Protein AF-A0A5J5EFW1-F1 (afdb_monomer_lite)

Secondary structure (DSSP, 8-state):
-PPP-SSHHHHHHHHHHHHHHHHHTT--HHHHHHHHHHHHHHHHHHHHHHHHHHHHHHHHHHHHHHHHHHHHT--SSSPPPHHHHHHHHHHHHHHHHHHHHHHHHHHHHHHHHHHHHHHHHHHHHHHHHHHHHHHHHHHHHHS-PPP-HHHHHHHHHHHHHHHHHHHHTTS----------

Radius of gyration: 45.4 Å; chains: 1; bounding box: 147×57×66 Å

Structure (mmCIF, N/CA/C/O backbone):
data_AF-A0A5J5EFW1-F1
#
_entry.id   AF-A0A5J5EFW1-F1
#
loop_
_atom_site.group_PDB
_atom_site.id
_atom_site.type_symbol
_atom_site.label_atom_id
_atom_site.label_alt_id
_atom_site.label_comp_id
_atom_site.label_asym_id
_atom_site.label_entity_id
_atom_site.label_seq_id
_atom_site.pdbx_PDB_ins_code
_atom_site.Cartn_x
_atom_site.Cartn_y
_atom_site.Cartn_z
_atom_site.occupancy
_atom_site.B_iso_or_equiv
_atom_site.auth_seq_id
_atom_site.auth_comp_id
_atom_site.auth_asym_id
_atom_site.auth_atom_id
_atom_site.pdbx_PDB_model_num
ATOM 1 N N . MET A 1 1 ? 4.022 19.649 17.913 1.00 36.00 1 MET A N 1
ATOM 2 C CA . MET A 1 1 ? 2.717 19.024 17.608 1.00 36.00 1 MET A CA 1
ATOM 3 C C . MET A 1 1 ? 2.804 17.564 18.018 1.00 36.00 1 MET A C 1
ATOM 5 O O . MET A 1 1 ? 3.735 16.917 17.554 1.00 36.00 1 MET A O 1
ATOM 9 N N . PRO A 1 2 ? 1.950 17.055 18.918 1.00 48.59 2 PRO A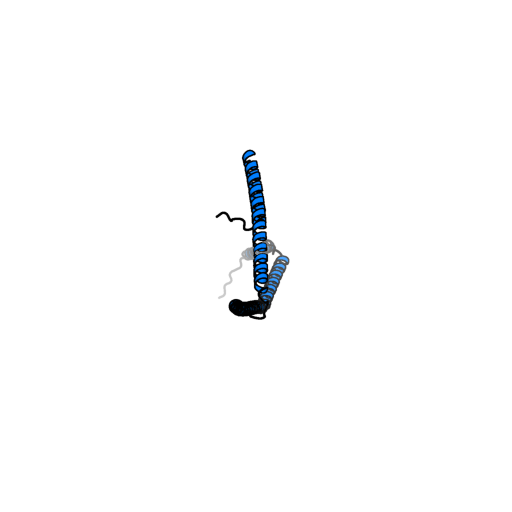 N 1
ATOM 10 C CA . PRO A 1 2 ? 1.952 15.633 19.247 1.00 48.59 2 PRO A CA 1
ATOM 11 C C . PRO A 1 2 ? 1.483 14.826 18.024 1.00 48.59 2 PRO A C 1
ATOM 13 O O . PRO A 1 2 ? 0.378 15.038 17.530 1.00 48.59 2 PRO A O 1
ATOM 16 N N . GLU A 1 3 ? 2.337 13.938 17.507 1.00 58.66 3 GLU A N 1
ATOM 17 C CA . GLU A 1 3 ? 1.982 13.020 16.419 1.00 58.66 3 GLU A CA 1
ATOM 18 C C . GLU A 1 3 ? 0.966 11.990 16.928 1.00 58.66 3 GLU A C 1
ATOM 20 O O . GLU A 1 3 ? 1.236 11.220 17.852 1.00 58.66 3 GLU A O 1
ATOM 25 N N . THR A 1 4 ? -0.223 11.960 16.328 1.00 62.94 4 THR A N 1
ATOM 26 C CA . THR A 1 4 ? -1.212 10.922 16.615 1.00 62.94 4 THR A CA 1
ATOM 27 C C . THR A 1 4 ? -0.730 9.585 16.037 1.00 62.94 4 THR A C 1
ATOM 29 O O . THR A 1 4 ? -0.325 9.513 14.873 1.00 62.94 4 THR A O 1
ATOM 32 N N . PRO A 1 5 ? -0.739 8.487 16.816 1.00 61.16 5 PRO A N 1
ATOM 33 C CA . PRO A 1 5 ? -0.216 7.217 16.337 1.00 61.16 5 PRO A CA 1
ATOM 34 C C . PRO A 1 5 ? -1.093 6.658 15.209 1.00 61.16 5 PRO A C 1
ATOM 36 O O . PRO A 1 5 ? -2.226 6.242 15.429 1.00 61.16 5 PRO A O 1
ATOM 39 N N . LEU A 1 6 ? -0.520 6.572 14.005 1.00 70.25 6 LEU A N 1
ATOM 40 C CA . LEU A 1 6 ? -1.194 6.109 12.782 1.00 70.25 6 LEU A CA 1
ATOM 41 C C . LEU A 1 6 ? -1.607 4.622 12.796 1.00 70.25 6 LEU A C 1
ATOM 43 O O . LEU A 1 6 ? -2.306 4.166 11.897 1.00 70.25 6 LEU A O 1
ATOM 47 N N . SER A 1 7 ? -1.162 3.830 13.780 1.00 78.94 7 SER A N 1
ATOM 48 C CA . SER A 1 7 ? -1.500 2.404 13.878 1.00 78.94 7 SER A CA 1
ATOM 49 C C . SER A 1 7 ? -1.649 1.929 15.324 1.00 78.94 7 SER A C 1
ATOM 51 O O . SER A 1 7 ? -0.972 2.427 16.226 1.00 78.94 7 SER A O 1
ATOM 53 N N . ILE A 1 8 ? -2.461 0.883 15.545 1.00 83.12 8 ILE A N 1
ATOM 54 C CA . ILE A 1 8 ? -2.638 0.236 16.864 1.00 83.12 8 ILE A CA 1
ATOM 55 C C . ILE A 1 8 ? -1.289 -0.204 17.452 1.00 83.12 8 ILE A C 1
ATOM 57 O O . ILE A 1 8 ? -1.082 -0.157 18.665 1.00 83.12 8 ILE A O 1
ATOM 61 N N . ARG A 1 9 ? -0.345 -0.627 16.602 1.00 84.69 9 ARG A N 1
ATOM 62 C CA . ARG A 1 9 ? 1.000 -1.027 17.029 1.00 84.69 9 ARG A CA 1
ATOM 63 C C . ARG A 1 9 ? 1.790 0.157 17.589 1.00 84.69 9 ARG A C 1
ATOM 65 O O . ARG A 1 9 ? 2.428 -0.001 18.629 1.00 84.69 9 ARG A O 1
ATOM 72 N N . ASN A 1 10 ? 1.712 1.318 16.939 1.00 85.56 10 ASN A N 1
ATOM 73 C CA . ASN A 1 10 ? 2.349 2.543 17.422 1.00 85.56 10 ASN A CA 1
ATOM 74 C C . ASN A 1 10 ? 1.679 3.033 18.706 1.00 85.56 10 ASN A C 1
ATOM 76 O O . ASN A 1 10 ? 2.381 3.357 19.656 1.00 85.56 10 ASN A O 1
ATOM 80 N N . LEU A 1 11 ? 0.348 2.963 18.790 1.00 83.88 11 LEU A N 1
ATOM 81 C CA . LEU A 1 11 ? -0.388 3.298 20.009 1.00 83.88 11 LEU A CA 1
ATOM 82 C C . LEU A 1 11 ? 0.075 2.437 21.199 1.00 83.88 11 LEU A C 1
ATOM 84 O O . LEU A 1 11 ? 0.424 2.969 22.247 1.00 83.88 11 LEU A O 1
ATOM 88 N N . LYS A 1 12 ? 0.188 1.111 21.026 1.00 86.44 12 LYS A N 1
ATOM 89 C CA . LYS A 1 12 ? 0.735 0.208 22.063 1.00 86.44 12 LYS A CA 1
ATOM 90 C C . LYS A 1 12 ? 2.166 0.559 22.477 1.00 86.44 12 LYS A C 1
ATOM 92 O O . LYS A 1 12 ? 2.571 0.239 23.591 1.00 86.44 12 LYS A O 1
ATOM 97 N N . ARG A 1 13 ? 2.973 1.100 21.565 1.00 87.12 13 ARG A N 1
ATOM 98 C CA . ARG A 1 13 ? 4.354 1.497 21.853 1.00 87.12 13 ARG A CA 1
ATOM 99 C C . ARG A 1 13 ? 4.382 2.788 22.667 1.00 87.12 13 ARG A C 1
ATOM 101 O O . ARG A 1 13 ? 4.898 2.754 23.775 1.00 87.12 13 ARG A O 1
ATOM 108 N N . VAL A 1 14 ? 3.744 3.845 22.168 1.00 85.88 14 VAL A N 1
ATOM 109 C CA . VAL A 1 14 ? 3.671 5.154 22.836 1.00 85.88 14 VAL A CA 1
ATOM 110 C C . VAL A 1 14 ? 3.086 5.016 24.238 1.00 85.88 14 VAL A C 1
ATOM 112 O O . VAL A 1 14 ? 3.625 5.548 25.198 1.00 85.88 14 VAL A O 1
ATOM 115 N N . CYS A 1 15 ? 2.026 4.225 24.403 1.00 83.88 15 CYS A N 1
ATOM 116 C CA . CYS A 1 15 ? 1.460 4.019 25.730 1.00 83.88 15 CYS A CA 1
ATOM 117 C C . CYS A 1 15 ? 2.402 3.282 26.692 1.00 83.88 15 CYS A C 1
ATOM 119 O O . CYS A 1 15 ? 2.361 3.552 27.887 1.00 83.88 15 CYS A O 1
ATOM 121 N N . ARG A 1 16 ? 3.245 2.361 26.203 1.00 87.12 16 ARG A N 1
ATOM 122 C CA . ARG A 1 16 ? 4.260 1.713 27.049 1.00 87.12 16 ARG A CA 1
ATOM 123 C C . ARG A 1 16 ? 5.336 2.700 27.479 1.00 87.12 16 ARG A C 1
ATOM 125 O O . ARG A 1 16 ? 5.723 2.663 28.637 1.00 87.12 16 ARG A O 1
ATOM 132 N N . GLU A 1 17 ? 5.765 3.574 26.576 1.00 88.81 17 GLU A N 1
ATOM 133 C CA . GLU A 1 17 ? 6.727 4.643 26.870 1.00 88.81 17 GLU A CA 1
ATOM 134 C C . GLU A 1 17 ? 6.162 5.579 27.955 1.00 88.81 17 GLU A C 1
ATOM 136 O O . GLU A 1 17 ? 6.764 5.699 29.014 1.00 88.81 17 GLU A O 1
ATOM 141 N N . ILE A 1 18 ? 4.923 6.066 27.801 1.00 86.44 18 ILE A N 1
ATOM 142 C CA . ILE A 1 18 ? 4.247 6.905 28.815 1.00 86.44 18 ILE A CA 1
ATOM 143 C C . ILE A 1 18 ? 4.145 6.203 30.179 1.00 86.44 18 ILE A C 1
ATOM 145 O O . ILE A 1 18 ? 4.274 6.837 31.224 1.00 86.44 18 ILE A O 1
ATOM 149 N N . MET A 1 19 ? 3.888 4.893 30.196 1.00 85.81 19 MET A N 1
ATOM 150 C CA . MET A 1 19 ? 3.819 4.131 31.444 1.00 85.81 19 MET A CA 1
ATOM 151 C C . MET A 1 19 ? 5.177 3.984 32.135 1.00 85.81 19 MET A C 1
ATOM 153 O O . MET A 1 19 ? 5.220 3.978 33.364 1.00 85.81 19 MET A O 1
ATOM 157 N N . LEU A 1 20 ? 6.256 3.843 31.363 1.00 87.50 20 LEU A N 1
ATOM 158 C CA . LEU A 1 20 ? 7.619 3.797 31.889 1.00 87.50 20 LEU A CA 1
ATOM 159 C C . LEU A 1 20 ? 8.031 5.168 32.430 1.00 87.50 20 LEU A C 1
ATOM 161 O O . LEU A 1 20 ? 8.536 5.244 33.547 1.00 87.50 20 LEU A O 1
ATOM 165 N N . ASP A 1 21 ? 7.718 6.240 31.704 1.00 87.19 21 ASP A N 1
ATOM 166 C CA . ASP A 1 21 ? 8.003 7.613 32.129 1.00 87.19 21 ASP A CA 1
ATOM 167 C C . ASP A 1 21 ? 7.244 7.966 33.417 1.00 87.19 21 ASP A C 1
ATOM 169 O O . ASP A 1 21 ? 7.819 8.501 34.362 1.00 87.19 21 ASP A O 1
ATOM 173 N N . ALA A 1 22 ? 5.962 7.594 33.510 1.00 83.44 22 ALA A N 1
ATOM 174 C CA . ALA A 1 22 ? 5.162 7.809 34.716 1.00 83.44 22 ALA A CA 1
ATOM 175 C C . ALA A 1 22 ? 5.697 7.038 35.937 1.00 83.44 22 ALA A C 1
ATOM 177 O O . ALA A 1 22 ? 5.548 7.510 37.067 1.00 83.44 22 ALA A O 1
ATOM 178 N N . ALA A 1 23 ? 6.303 5.865 35.723 1.00 82.56 23 ALA A N 1
ATOM 179 C CA . ALA A 1 23 ? 6.956 5.099 36.782 1.00 82.56 23 ALA A CA 1
ATOM 180 C C . ALA A 1 23 ? 8.300 5.720 37.197 1.00 82.56 23 ALA A C 1
ATOM 182 O O . ALA A 1 23 ? 8.620 5.715 38.378 1.00 82.56 23 ALA A O 1
ATOM 183 N N . ALA A 1 24 ? 9.056 6.290 36.253 1.00 85.75 24 ALA A N 1
ATOM 184 C CA . ALA A 1 24 ? 10.322 6.973 36.529 1.00 85.75 24 ALA A CA 1
ATOM 185 C C . ALA A 1 24 ? 10.144 8.314 37.269 1.00 85.75 24 ALA A C 1
ATOM 187 O O . ALA A 1 24 ? 11.047 8.753 37.973 1.00 85.75 24 ALA A O 1
ATOM 188 N N . LEU A 1 25 ? 8.983 8.958 37.118 1.00 87.12 25 LEU A N 1
ATOM 189 C CA . LEU A 1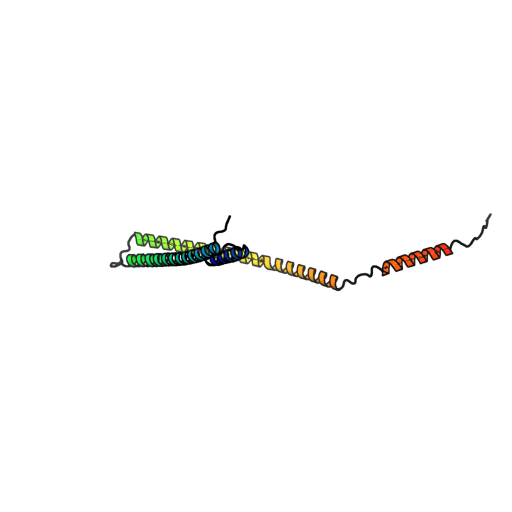 25 ? 8.630 10.238 37.748 1.00 87.12 25 LEU A CA 1
ATOM 190 C C . LEU A 1 25 ? 8.034 10.102 39.165 1.00 87.12 25 LEU A C 1
ATOM 192 O O . LEU A 1 25 ? 7.492 11.080 39.675 1.00 87.12 25 LEU A O 1
ATOM 196 N N . ASP A 1 26 ? 8.067 8.908 39.774 1.00 83.62 26 ASP A N 1
ATOM 197 C CA . ASP A 1 26 ? 7.485 8.622 41.101 1.00 83.62 26 ASP A CA 1
ATOM 198 C C . ASP A 1 26 ? 6.039 9.134 41.261 1.00 83.62 26 ASP A C 1
ATOM 200 O O . ASP A 1 26 ? 5.603 9.641 42.297 1.00 83.62 26 ASP A O 1
ATOM 204 N N . THR A 1 27 ? 5.250 9.012 40.188 1.00 84.62 27 THR A N 1
ATOM 205 C CA . THR A 1 27 ? 3.873 9.512 40.195 1.00 84.62 27 THR A CA 1
ATOM 206 C C . THR A 1 27 ? 3.006 8.772 41.223 1.00 84.62 27 THR A C 1
ATOM 208 O O . THR A 1 27 ? 3.168 7.559 41.400 1.00 84.62 27 THR A O 1
ATOM 211 N N . PRO A 1 28 ? 2.023 9.451 41.857 1.00 90.25 28 PRO A N 1
ATOM 212 C CA . PRO A 1 28 ? 1.169 8.839 42.868 1.00 90.25 28 PRO A CA 1
ATOM 213 C C . PRO A 1 28 ? 0.504 7.545 42.368 1.00 90.25 28 PRO A C 1
ATOM 215 O O . PRO A 1 28 ? -0.007 7.520 41.240 1.00 90.25 28 PRO A O 1
ATOM 218 N N . PRO A 1 29 ? 0.399 6.486 43.195 1.00 87.25 29 PRO A N 1
ATOM 219 C CA . PRO A 1 29 ? -0.195 5.210 42.781 1.00 87.25 29 PRO A CA 1
ATOM 220 C C . PRO A 1 29 ? -1.619 5.340 42.216 1.00 87.25 29 PRO A C 1
ATOM 222 O O . PRO A 1 29 ? -2.002 4.626 41.285 1.00 87.25 29 PRO A O 1
ATOM 225 N N . SER A 1 30 ? -2.397 6.296 42.730 1.00 89.81 30 SER A N 1
ATOM 226 C CA . SER A 1 30 ? -3.745 6.611 42.244 1.00 89.81 30 SER A CA 1
ATOM 227 C C . SER A 1 30 ? -3.743 7.141 40.805 1.00 89.81 30 SER A C 1
ATOM 229 O O . SER A 1 30 ? -4.618 6.783 40.011 1.00 89.81 30 SER A O 1
ATOM 231 N N . PHE A 1 31 ? -2.742 7.945 40.438 1.00 87.50 31 PHE A N 1
ATOM 232 C CA . PHE A 1 31 ? -2.555 8.444 39.079 1.00 87.50 31 PHE A CA 1
ATOM 233 C C . PHE A 1 31 ? -2.126 7.319 38.136 1.00 87.50 31 PHE A C 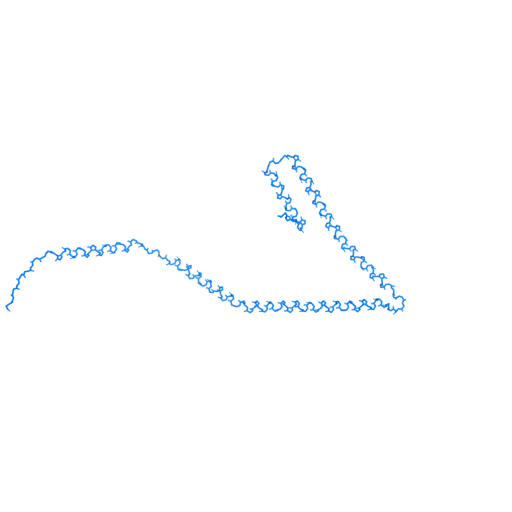1
ATOM 235 O O . PHE A 1 31 ? -2.732 7.144 37.078 1.00 87.50 31 PHE A O 1
ATOM 242 N N . GLN A 1 32 ? -1.173 6.482 38.553 1.00 86.44 32 GLN A N 1
ATOM 243 C CA . GLN A 1 32 ? -0.743 5.322 37.768 1.00 86.44 32 GLN A CA 1
ATOM 244 C C . GLN A 1 32 ? -1.894 4.347 37.492 1.00 86.44 32 GLN A C 1
ATOM 246 O O . GLN A 1 32 ? -1.992 3.788 36.397 1.00 86.44 32 GLN A O 1
ATOM 251 N N . HIS A 1 33 ? -2.781 4.139 38.468 1.00 88.12 33 HIS A N 1
ATOM 252 C CA . HIS A 1 33 ? -3.950 3.281 38.298 1.00 88.12 33 HIS A CA 1
ATOM 253 C C . HIS A 1 33 ? -4.932 3.850 37.265 1.00 88.12 33 HIS A C 1
ATOM 255 O O . HIS A 1 33 ? -5.349 3.135 36.351 1.00 88.12 33 HIS A O 1
ATOM 261 N N . LYS A 1 34 ? -5.242 5.151 37.350 1.00 89.94 34 LYS A N 1
ATOM 262 C CA . LYS A 1 34 ? -6.092 5.841 36.365 1.00 89.94 34 LYS A CA 1
ATOM 263 C C . LYS A 1 34 ? -5.473 5.813 34.967 1.00 89.94 34 LYS A C 1
ATOM 265 O O . LYS A 1 34 ? -6.172 5.523 33.999 1.00 89.94 34 LYS A O 1
ATOM 270 N N . LEU A 1 35 ? -4.162 6.025 34.864 1.00 88.69 35 LEU A N 1
ATOM 271 C CA . LEU A 1 35 ? -3.419 5.962 33.607 1.00 88.69 35 LEU A CA 1
ATOM 272 C C . LEU A 1 35 ? -3.458 4.551 32.994 1.00 88.69 35 LEU A C 1
ATOM 274 O O . LEU A 1 35 ? -3.742 4.398 31.806 1.00 88.69 35 LEU A O 1
ATOM 278 N N . LYS A 1 36 ? -3.267 3.505 33.810 1.00 87.25 36 LYS A N 1
ATOM 279 C CA . LYS A 1 36 ? -3.419 2.096 33.401 1.00 87.25 36 LYS A CA 1
ATOM 280 C C . LYS A 1 36 ? -4.826 1.793 32.888 1.00 87.25 36 LYS A C 1
ATOM 282 O O . LYS A 1 36 ? -4.968 1.141 31.852 1.00 87.25 36 LYS A O 1
ATOM 287 N N . ALA A 1 37 ? -5.853 2.244 33.605 1.00 89.12 37 ALA A N 1
ATOM 288 C CA . ALA A 1 37 ? -7.248 2.028 33.234 1.00 89.12 37 ALA A CA 1
ATOM 289 C C . ALA A 1 37 ? -7.598 2.746 31.920 1.00 89.12 37 ALA A C 1
ATOM 291 O O . ALA A 1 37 ? -8.108 2.111 30.995 1.00 89.12 37 ALA A O 1
ATOM 292 N N . GLY A 1 38 ? -7.235 4.028 31.797 1.00 87.25 38 GLY A N 1
ATOM 293 C CA . GLY A 1 38 ? -7.429 4.815 30.578 1.00 87.25 38 GLY A CA 1
ATOM 294 C C . GLY A 1 38 ? -6.696 4.220 29.375 1.00 87.25 38 GLY A C 1
ATOM 295 O O . GLY A 1 38 ? -7.278 4.090 28.299 1.00 87.25 38 GLY A O 1
ATOM 296 N N . HIS A 1 39 ? -5.456 3.758 29.565 1.00 85.25 39 HIS A N 1
ATOM 297 C CA . HIS A 1 39 ? -4.695 3.084 28.515 1.00 85.25 39 HIS A CA 1
ATOM 298 C C . HIS A 1 39 ? -5.382 1.800 28.030 1.00 85.25 39 HIS A C 1
ATOM 300 O O . HIS A 1 39 ? -5.566 1.616 26.823 1.00 85.25 39 HIS A O 1
ATOM 306 N N . LYS A 1 40 ? -5.777 0.915 28.955 1.00 87.94 40 LYS A N 1
ATOM 307 C CA . LYS A 1 40 ? -6.476 -0.330 28.605 1.00 87.94 40 LYS A CA 1
ATOM 308 C C . LYS A 1 40 ? -7.778 -0.037 27.861 1.00 87.94 40 LYS A C 1
ATOM 310 O O . LYS A 1 40 ? -8.009 -0.641 26.816 1.00 87.94 40 LYS A O 1
ATOM 315 N N . GLY A 1 41 ? -8.574 0.915 28.351 1.00 88.62 41 GLY A N 1
ATOM 316 C CA . GLY A 1 41 ? -9.816 1.345 27.705 1.00 88.62 41 GLY A CA 1
ATOM 317 C C . GLY A 1 41 ? -9.586 1.860 26.284 1.00 88.62 41 GLY A C 1
ATOM 318 O O . GLY A 1 41 ? -10.177 1.341 25.337 1.00 88.62 41 GLY A O 1
ATOM 319 N N . GLY A 1 42 ? -8.653 2.800 26.109 1.00 86.94 42 GLY A N 1
ATOM 320 C CA . GLY A 1 42 ? -8.338 3.364 24.794 1.00 86.94 42 GLY A CA 1
ATOM 321 C C . GLY A 1 42 ? -7.798 2.323 23.808 1.00 86.94 42 GLY A C 1
ATOM 322 O O . GLY A 1 42 ? -8.119 2.355 22.616 1.00 86.94 42 GLY A O 1
ATOM 323 N N . LEU A 1 43 ? -7.028 1.344 24.294 1.00 88.25 43 LEU A N 1
ATOM 324 C CA . LEU A 1 43 ? -6.512 0.264 23.459 1.00 88.25 43 LEU A CA 1
ATOM 325 C C . LEU A 1 43 ? -7.619 -0.699 23.009 1.00 88.25 43 LEU A C 1
ATOM 327 O O . LEU A 1 43 ? -7.625 -1.110 21.845 1.00 88.25 43 LEU A O 1
ATOM 331 N N . VAL A 1 44 ? -8.548 -1.046 23.903 1.00 89.88 44 VAL A N 1
ATOM 332 C CA . VAL A 1 44 ? -9.723 -1.870 23.577 1.00 89.88 44 VAL A CA 1
ATOM 333 C C . VAL A 1 44 ? -10.611 -1.148 22.568 1.00 89.88 44 VAL A C 1
ATOM 335 O O . VAL A 1 44 ? -10.971 -1.739 21.551 1.00 89.88 44 VAL A O 1
ATOM 338 N N . GLN A 1 45 ? -10.888 0.139 22.782 1.00 90.25 45 GLN A N 1
ATOM 339 C CA . GLN A 1 45 ? -11.700 0.944 21.869 1.00 90.25 45 GLN A CA 1
ATOM 340 C C . GLN A 1 45 ? -11.064 1.046 20.478 1.00 90.25 45 GLN A C 1
ATOM 342 O O . GLN A 1 45 ? -11.747 0.885 19.471 1.00 90.25 45 GLN A O 1
ATOM 347 N N . SER A 1 46 ? -9.743 1.228 20.409 1.00 87.69 46 SER A N 1
ATOM 348 C CA . SER A 1 46 ? -9.015 1.277 19.134 1.00 87.69 46 SER A CA 1
ATOM 349 C C . SER A 1 46 ? -9.078 -0.055 18.379 1.00 87.69 46 SER A C 1
ATOM 351 O O . SER A 1 46 ? -9.234 -0.077 17.159 1.00 87.69 46 SER A O 1
ATOM 353 N N . GLN A 1 47 ? -8.982 -1.183 19.091 1.00 89.12 47 GLN A N 1
ATOM 354 C CA . GLN A 1 47 ? -9.117 -2.513 18.487 1.00 89.12 47 GLN A CA 1
ATOM 355 C C . GLN A 1 47 ? -10.548 -2.789 18.022 1.00 89.12 47 GLN A C 1
ATOM 357 O O . GLN A 1 47 ? -10.736 -3.312 16.923 1.00 89.12 47 GLN A O 1
ATOM 362 N N . ALA A 1 48 ? -11.544 -2.417 18.827 1.00 89.69 48 ALA A N 1
ATOM 363 C CA . ALA A 1 48 ? -12.952 -2.531 18.466 1.00 89.69 48 ALA A CA 1
ATOM 364 C C . ALA A 1 48 ? -13.279 -1.675 17.233 1.00 89.69 48 ALA A C 1
ATOM 366 O O . ALA A 1 48 ? -13.885 -2.178 16.293 1.00 89.69 48 ALA A O 1
ATOM 367 N N . GLY A 1 49 ? -12.796 -0.430 17.184 1.00 88.69 49 GLY A N 1
ATOM 368 C CA . GLY A 1 49 ? -12.967 0.459 16.034 1.00 88.69 49 GLY A CA 1
ATOM 369 C C . GLY A 1 49 ? -12.332 -0.089 14.755 1.00 88.69 49 GLY A C 1
ATOM 370 O O . GLY A 1 49 ? -12.953 -0.060 13.697 1.00 88.69 49 GLY A O 1
ATOM 371 N N . ALA A 1 50 ? -11.129 -0.664 14.845 1.00 87.88 50 ALA A N 1
ATOM 372 C CA . ALA A 1 50 ? -10.488 -1.291 13.691 1.00 87.88 50 ALA A CA 1
ATOM 373 C C . ALA A 1 50 ? -11.245 -2.530 13.185 1.00 87.88 50 ALA A C 1
ATOM 375 O O . ALA A 1 50 ? -11.344 -2.725 11.974 1.00 87.88 50 ALA A O 1
ATOM 376 N N . ARG A 1 51 ? -11.807 -3.344 14.090 1.00 88.56 51 ARG A N 1
ATOM 377 C CA . ARG A 1 51 ? -12.677 -4.472 13.717 1.00 88.56 51 ARG A CA 1
ATOM 378 C C . ARG A 1 51 ? -13.968 -3.986 13.065 1.00 88.56 51 ARG A C 1
ATOM 380 O O . ARG A 1 51 ? -14.263 -4.416 11.962 1.00 88.56 51 ARG A O 1
ATOM 387 N N . ALA A 1 52 ? -14.655 -3.020 13.672 1.00 90.81 52 ALA A N 1
ATOM 388 C CA . ALA A 1 52 ? -15.872 -2.434 13.114 1.00 90.81 52 ALA A CA 1
ATOM 389 C C . ALA A 1 52 ? -15.636 -1.823 11.724 1.00 90.81 52 ALA A C 1
ATOM 391 O O . ALA A 1 52 ? -16.463 -1.976 10.830 1.00 90.81 52 ALA A O 1
ATOM 392 N N . PHE A 1 53 ? -14.490 -1.173 11.504 1.00 89.69 53 PHE A N 1
ATOM 393 C CA . PHE A 1 53 ? -14.126 -0.672 10.182 1.00 89.69 53 PHE A CA 1
ATOM 394 C C . PHE A 1 53 ? -13.926 -1.809 9.169 1.00 89.69 53 PHE A C 1
ATOM 396 O O . PHE A 1 53 ? -14.427 -1.725 8.049 1.00 89.69 53 PHE A O 1
ATOM 403 N N . ALA A 1 54 ? -13.224 -2.879 9.552 1.00 88.69 54 ALA A N 1
ATOM 404 C CA . ALA A 1 54 ? -13.062 -4.054 8.697 1.00 88.69 54 ALA A CA 1
ATOM 405 C C . ALA A 1 54 ? -14.416 -4.704 8.364 1.00 88.69 54 ALA A C 1
ATOM 407 O O . ALA A 1 54 ? -14.670 -5.021 7.200 1.00 88.69 54 ALA A O 1
ATOM 408 N N . ASP A 1 55 ? -15.306 -4.812 9.351 1.00 91.12 55 ASP A N 1
ATOM 409 C CA . ASP A 1 55 ? -16.659 -5.338 9.177 1.00 91.12 55 ASP A CA 1
ATOM 410 C C . ASP A 1 55 ? -17.485 -4.445 8.248 1.00 91.12 55 ASP A C 1
ATOM 412 O O . ASP A 1 55 ? -18.131 -4.954 7.340 1.00 91.12 55 ASP A O 1
ATOM 416 N N . LEU A 1 56 ? -17.411 -3.117 8.385 1.00 91.62 56 LEU A N 1
ATOM 417 C CA . LEU A 1 56 ? -18.071 -2.173 7.473 1.00 91.62 56 LEU A CA 1
ATOM 418 C C . LEU A 1 56 ? -17.576 -2.304 6.030 1.00 91.62 56 LEU A C 1
ATOM 420 O O . LEU A 1 56 ? -18.358 -2.212 5.082 1.00 91.62 56 LEU A O 1
ATOM 424 N N . VAL A 1 57 ? -16.275 -2.517 5.834 1.00 90.25 57 VAL A N 1
ATOM 425 C CA . VAL A 1 57 ? -15.719 -2.759 4.497 1.00 90.25 57 VAL A CA 1
ATOM 426 C C . VAL A 1 57 ? -16.243 -4.082 3.935 1.00 90.25 57 VAL A C 1
ATOM 428 O O . VAL A 1 57 ? -16.653 -4.132 2.771 1.00 90.25 57 VAL A O 1
ATOM 431 N N . ALA A 1 58 ? -16.283 -5.133 4.756 1.00 87.81 58 ALA A N 1
ATOM 432 C CA . ALA A 1 58 ? -16.792 -6.443 4.365 1.00 87.81 58 ALA A CA 1
ATOM 433 C C . ALA A 1 58 ? -18.295 -6.409 4.042 1.00 87.81 58 ALA A C 1
ATOM 435 O O . ALA A 1 58 ? -18.707 -6.927 3.001 1.00 87.81 58 ALA A O 1
ATOM 436 N N . THR A 1 59 ? -19.112 -5.751 4.867 1.00 90.38 59 THR A N 1
ATOM 437 C CA . THR A 1 59 ? -20.558 -5.614 4.643 1.00 90.38 59 THR A CA 1
ATOM 438 C C . THR A 1 59 ? -20.844 -4.771 3.411 1.00 90.38 59 THR A C 1
ATOM 440 O O . THR A 1 59 ? -21.655 -5.183 2.588 1.00 90.38 59 THR A O 1
ATOM 443 N N . LYS A 1 60 ? -20.118 -3.670 3.190 1.00 90.94 60 LYS A N 1
ATOM 444 C CA . LYS A 1 60 ? -20.255 -2.853 1.974 1.00 90.94 60 LYS A CA 1
ATOM 445 C C . LYS A 1 60 ? -19.878 -3.630 0.710 1.00 90.94 60 LYS A C 1
ATOM 447 O O . LYS A 1 60 ? -20.514 -3.465 -0.333 1.00 90.94 60 LYS A O 1
ATOM 452 N N . ALA A 1 61 ? -18.856 -4.484 0.774 1.00 84.88 61 ALA A N 1
ATOM 453 C CA . ALA A 1 61 ? -18.495 -5.367 -0.335 1.00 84.88 61 ALA A CA 1
ATOM 454 C C . ALA A 1 61 ? -19.571 -6.440 -0.583 1.00 84.88 61 ALA A C 1
ATOM 456 O O . ALA A 1 61 ? -19.963 -6.675 -1.731 1.00 84.88 61 ALA A O 1
ATOM 457 N N . ALA A 1 62 ? -20.092 -7.049 0.485 1.00 84.75 62 ALA A N 1
ATOM 458 C CA . ALA A 1 62 ? -21.165 -8.035 0.411 1.00 84.75 62 ALA A CA 1
ATOM 459 C C . ALA A 1 62 ? -22.475 -7.428 -0.118 1.00 84.75 62 ALA A C 1
ATOM 461 O O . ALA A 1 62 ? -23.147 -8.042 -0.947 1.00 84.75 62 ALA A O 1
ATOM 462 N N . GLU A 1 63 ? -22.814 -6.209 0.298 1.00 85.62 63 GLU A N 1
ATOM 463 C CA . GLU A 1 63 ? -23.988 -5.474 -0.165 1.00 85.62 63 GLU A CA 1
ATOM 464 C C . GLU A 1 63 ? -23.874 -5.127 -1.650 1.00 85.62 63 GLU A C 1
ATOM 466 O O . GLU A 1 63 ? -24.798 -5.410 -2.411 1.00 85.62 63 GLU A O 1
ATOM 471 N N . LYS A 1 64 ? -22.715 -4.629 -2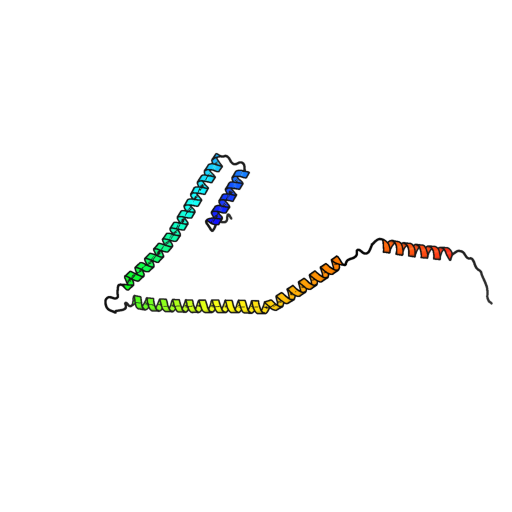.103 1.00 83.88 64 LYS A N 1
ATOM 472 C CA . LYS A 1 64 ? -22.455 -4.421 -3.538 1.00 83.88 64 LYS A CA 1
ATOM 473 C C . LYS A 1 64 ? -22.635 -5.709 -4.343 1.00 83.88 64 LYS A C 1
ATOM 475 O O . LYS A 1 64 ? -23.247 -5.681 -5.408 1.00 83.88 64 LYS A O 1
ATOM 480 N N . SER A 1 65 ? -22.142 -6.837 -3.832 1.00 78.06 65 SER A N 1
ATOM 481 C CA . SER A 1 65 ? -22.312 -8.148 -4.472 1.00 78.06 65 SER A CA 1
ATOM 482 C C . SER A 1 65 ? -23.783 -8.587 -4.512 1.00 78.06 65 SER A C 1
ATOM 484 O O . SER A 1 65 ? -24.272 -9.035 -5.551 1.00 78.06 65 SER A O 1
ATOM 486 N N . ARG A 1 66 ? -24.539 -8.388 -3.421 1.00 75.88 66 ARG A N 1
ATOM 487 C CA . ARG A 1 66 ? -25.989 -8.649 -3.380 1.00 75.88 66 ARG A CA 1
ATOM 488 C C . ARG A 1 66 ? -26.767 -7.770 -4.357 1.00 75.88 66 ARG A C 1
ATOM 490 O O . ARG A 1 66 ? -27.601 -8.301 -5.082 1.00 75.88 66 ARG A O 1
ATOM 497 N N . GLN A 1 67 ? -26.481 -6.471 -4.414 1.00 75.81 67 GLN A N 1
ATOM 498 C CA . GLN A 1 67 ? -27.119 -5.542 -5.352 1.00 75.81 67 GLN A CA 1
ATOM 499 C C . GLN A 1 67 ? -26.814 -5.906 -6.812 1.00 75.81 67 GLN A C 1
ATOM 501 O O . GLN A 1 67 ? -27.686 -5.810 -7.670 1.00 75.81 67 GLN A O 1
ATOM 506 N N . GLN A 1 68 ? -25.596 -6.368 -7.112 1.00 69.19 68 GLN A N 1
ATOM 507 C CA . GLN A 1 68 ? -25.265 -6.871 -8.447 1.00 69.19 68 GLN A CA 1
ATOM 508 C C . GLN A 1 68 ? -26.052 -8.140 -8.791 1.00 69.19 68 GLN A C 1
ATOM 510 O O . GLN A 1 68 ? -26.564 -8.246 -9.904 1.00 69.19 68 GLN A O 1
ATOM 515 N N . ARG A 1 69 ? -26.203 -9.069 -7.838 1.00 65.31 69 ARG A N 1
ATOM 516 C CA . ARG A 1 69 ? -26.972 -10.309 -8.037 1.00 65.31 69 ARG A CA 1
ATOM 517 C C . ARG A 1 69 ? -28.478 -10.071 -8.174 1.00 65.31 69 ARG A C 1
ATOM 519 O O . ARG A 1 69 ? -29.106 -10.702 -9.020 1.00 65.31 69 ARG A O 1
ATOM 526 N N . SER A 1 70 ? -29.057 -9.153 -7.397 1.00 62.41 70 SER A N 1
ATOM 527 C CA . SER A 1 70 ? -30.483 -8.810 -7.526 1.00 62.41 70 SER A CA 1
ATOM 528 C C . SER A 1 70 ? -30.781 -8.073 -8.835 1.00 62.41 70 SER A C 1
ATOM 530 O O . SER A 1 70 ? -31.833 -8.273 -9.442 1.00 62.41 70 SER A O 1
ATOM 532 N N . ARG A 1 71 ? -29.829 -7.276 -9.335 1.00 58.69 71 ARG A N 1
ATOM 533 C CA . ARG A 1 71 ? -29.934 -6.649 -10.660 1.00 58.69 71 ARG A CA 1
ATOM 534 C C . ARG A 1 71 ? -29.710 -7.648 -11.799 1.00 58.69 71 ARG A C 1
ATOM 536 O O . ARG A 1 71 ? -30.348 -7.512 -12.838 1.00 58.69 71 ARG A O 1
ATOM 543 N N . SER A 1 72 ? -28.884 -8.682 -11.612 1.00 56.56 72 SER A N 1
ATOM 544 C CA . SER A 1 72 ? -28.713 -9.753 -12.607 1.00 56.56 72 SER A CA 1
ATOM 545 C C . SER A 1 72 ? -29.877 -10.750 -12.654 1.00 56.56 72 SER A C 1
ATOM 547 O O . SER A 1 72 ? -30.019 -11.451 -13.649 1.00 56.56 72 SER A O 1
ATOM 549 N N . SER A 1 73 ? -30.742 -10.808 -11.631 1.00 53.22 73 SER A N 1
ATOM 550 C CA . SER A 1 73 ? -31.971 -11.623 -11.677 1.00 53.22 73 SER A CA 1
ATOM 551 C C . SER A 1 73 ? -33.087 -11.054 -12.572 1.00 53.22 73 SER A C 1
ATOM 553 O O . SER A 1 73 ? -34.137 -11.677 -12.701 1.00 53.22 73 SER A O 1
ATOM 555 N N . LEU A 1 74 ? -32.865 -9.917 -13.243 1.00 54.34 74 LEU A N 1
ATOM 556 C CA . LEU A 1 74 ? -33.819 -9.287 -14.168 1.00 54.34 74 LEU A CA 1
ATOM 557 C C . LEU A 1 74 ? -33.646 -9.713 -15.637 1.00 54.34 74 LEU A C 1
ATOM 559 O O . LEU A 1 74 ? -33.949 -8.943 -16.543 1.00 54.34 74 LEU A O 1
ATOM 563 N N . GLN A 1 75 ? -33.194 -10.941 -15.901 1.00 59.47 75 GLN A N 1
ATOM 564 C CA . GLN A 1 75 ? -33.192 -11.500 -17.258 1.00 59.47 75 GLN A CA 1
ATOM 565 C C . GLN A 1 75 ? -34.085 -12.741 -17.379 1.00 59.47 75 GLN A C 1
ATOM 567 O O . GLN A 1 75 ? -33.720 -13.747 -17.977 1.00 59.47 75 GLN A O 1
ATOM 572 N N . LYS A 1 76 ? -35.313 -12.657 -16.861 1.00 55.66 76 LYS A N 1
ATOM 573 C CA . LYS A 1 76 ? -36.412 -13.491 -17.368 1.00 55.66 76 LYS A CA 1
ATOM 574 C C . LYS A 1 76 ? -36.946 -12.827 -18.649 1.00 55.66 76 LYS A C 1
ATOM 576 O O . LYS A 1 76 ? -37.913 -12.083 -18.576 1.00 55.66 76 LYS A O 1
ATOM 581 N N . GLY A 1 77 ? -36.269 -13.007 -19.793 1.00 61.09 77 GLY A N 1
ATOM 582 C CA . GLY A 1 77 ? -36.803 -12.565 -21.101 1.00 61.09 77 GLY A CA 1
ATOM 583 C C . GLY A 1 77 ? -35.838 -11.954 -22.130 1.00 61.09 77 GLY A C 1
ATOM 584 O O . GLY A 1 77 ? -36.305 -11.461 -23.147 1.00 61.09 77 GLY A O 1
ATOM 585 N N . GLY A 1 78 ? -34.516 -11.948 -21.914 1.00 64.38 78 GLY A N 1
ATOM 586 C CA . GLY A 1 78 ? -33.543 -11.559 -22.956 1.00 64.38 78 GLY A CA 1
ATOM 587 C C . GLY A 1 78 ? -33.422 -10.060 -23.284 1.00 64.38 78 GLY A C 1
ATOM 588 O O . GLY A 1 78 ? -32.537 -9.688 -24.048 1.00 64.38 78 GLY A O 1
ATOM 589 N N . VAL A 1 79 ? -34.225 -9.178 -22.682 1.00 67.38 79 VAL A N 1
ATOM 590 C CA . VAL A 1 79 ? -34.160 -7.728 -22.941 1.00 67.38 79 VAL A CA 1
ATOM 591 C C . VAL A 1 79 ? -33.166 -7.044 -21.996 1.00 67.38 79 VAL A C 1
ATOM 593 O O . VAL A 1 79 ? -33.268 -7.149 -20.774 1.00 67.38 79 VAL A O 1
ATOM 596 N N . LEU A 1 80 ? -32.186 -6.333 -22.562 1.00 70.25 80 LEU A N 1
ATOM 597 C CA . LEU A 1 80 ? -31.207 -5.540 -21.816 1.00 70.25 80 LEU A CA 1
ATOM 598 C C . LEU A 1 80 ? -31.763 -4.136 -21.542 1.00 70.25 80 LEU A C 1
ATOM 600 O O . LEU A 1 80 ? -32.022 -3.374 -22.469 1.00 70.25 80 LEU A O 1
ATOM 604 N N . TYR A 1 81 ? -31.894 -3.758 -20.270 1.00 71.75 81 TYR A N 1
ATOM 605 C CA . TYR A 1 81 ? -32.268 -2.390 -19.904 1.00 71.75 81 TYR A CA 1
ATOM 606 C C . TYR A 1 81 ? -31.195 -1.376 -20.331 1.00 71.75 81 TYR A C 1
ATOM 608 O O . TYR A 1 81 ? -29.996 -1.625 -20.188 1.00 71.75 81 TYR A O 1
ATOM 616 N N . ALA A 1 82 ? -31.621 -0.192 -20.782 1.00 79.06 82 ALA A N 1
ATOM 617 C CA . ALA A 1 82 ? -30.722 0.875 -21.234 1.00 79.06 82 ALA A CA 1
ATOM 618 C C . ALA A 1 82 ? -29.689 1.291 -20.166 1.00 79.06 82 ALA A C 1
ATOM 620 O O . ALA A 1 82 ? -28.541 1.587 -20.493 1.00 79.06 82 ALA A O 1
ATOM 621 N N . GLU A 1 83 ? -30.063 1.269 -18.883 1.00 76.06 83 GLU A N 1
ATOM 622 C CA . GLU A 1 83 ? -29.137 1.534 -17.773 1.00 76.06 83 GLU A CA 1
ATOM 623 C C . GLU A 1 83 ? -28.017 0.482 -17.704 1.00 76.06 83 GLU A C 1
ATOM 625 O O . GLU A 1 83 ? -26.846 0.827 -17.550 1.00 76.06 83 GLU A O 1
ATOM 630 N N . ASN A 1 84 ? -28.351 -0.797 -17.900 1.00 75.56 84 ASN A N 1
ATOM 631 C CA . ASN A 1 84 ? -27.370 -1.881 -17.917 1.00 75.56 84 ASN A CA 1
ATOM 632 C C . ASN A 1 84 ? -26.435 -1.759 -19.124 1.00 75.56 84 ASN A C 1
ATOM 634 O O . ASN A 1 84 ? -25.225 -1.906 -18.960 1.00 75.56 84 ASN A O 1
ATOM 638 N N . ALA A 1 85 ? -26.963 -1.408 -20.300 1.00 78.50 85 ALA A N 1
ATOM 639 C CA . ALA A 1 85 ? -26.150 -1.145 -21.487 1.00 78.50 85 ALA A CA 1
ATOM 640 C C . ALA A 1 85 ? -25.153 0.006 -21.252 1.00 78.50 85 ALA A C 1
ATOM 642 O O . ALA A 1 85 ? -23.958 -0.143 -21.509 1.00 78.50 85 ALA A O 1
ATOM 643 N N . ARG A 1 86 ? -25.611 1.123 -20.670 1.00 82.88 86 ARG A N 1
ATOM 644 C CA . ARG A 1 86 ? -24.746 2.264 -20.315 1.00 82.88 86 ARG A CA 1
ATOM 645 C C . ARG A 1 86 ? -23.681 1.882 -19.287 1.00 82.88 86 ARG A C 1
ATOM 647 O O . ARG A 1 86 ? -22.525 2.269 -19.429 1.00 82.88 86 ARG A O 1
ATOM 654 N N . ASN A 1 87 ? -24.046 1.097 -18.277 1.00 83.00 87 ASN A N 1
ATOM 655 C CA . ASN A 1 87 ? -23.105 0.628 -17.260 1.00 83.00 87 ASN A CA 1
ATOM 656 C C . ASN A 1 87 ? -22.052 -0.325 -17.842 1.00 83.00 87 ASN A C 1
ATOM 658 O O . ASN A 1 87 ? -20.901 -0.293 -17.411 1.00 83.00 87 ASN A O 1
ATOM 662 N N . MET A 1 88 ? -22.407 -1.151 -18.831 1.00 80.38 88 MET A N 1
ATOM 663 C CA . MET A 1 88 ? -21.439 -1.998 -19.534 1.00 80.38 88 MET A CA 1
ATOM 664 C C . MET A 1 88 ? -20.419 -1.173 -20.319 1.00 80.38 88 MET A C 1
ATOM 666 O O . MET A 1 88 ? -19.232 -1.490 -20.265 1.00 80.38 88 MET A O 1
ATOM 670 N N . VAL A 1 89 ? -20.859 -0.112 -21.000 1.00 85.38 89 VAL A N 1
ATOM 671 C CA . VAL A 1 89 ? -19.956 0.807 -21.714 1.00 85.38 89 VAL A CA 1
ATOM 672 C C . VAL A 1 89 ? -19.017 1.503 -20.731 1.00 85.38 89 VAL A C 1
ATOM 674 O O . VAL A 1 89 ? -17.805 1.387 -20.882 1.00 85.38 89 VAL A O 1
ATOM 677 N N . LYS A 1 90 ? -19.548 2.087 -19.648 1.00 88.19 90 LYS A N 1
ATOM 678 C CA . LYS A 1 90 ? -18.725 2.726 -18.604 1.00 88.19 90 LYS A CA 1
ATOM 679 C C . LYS A 1 90 ? -17.682 1.781 -18.011 1.00 88.19 90 LYS A C 1
ATOM 681 O O . LYS A 1 90 ? -16.535 2.164 -17.824 1.00 88.19 90 LYS A O 1
ATOM 686 N N . ARG A 1 91 ? -18.050 0.523 -17.739 1.00 85.06 91 ARG A N 1
ATOM 687 C CA . ARG A 1 91 ? -17.095 -0.471 -17.222 1.00 85.06 91 ARG A CA 1
ATOM 688 C C . ARG A 1 91 ? -15.986 -0.785 -18.223 1.00 85.06 91 ARG A C 1
ATOM 690 O O . ARG A 1 91 ? -14.847 -0.942 -17.800 1.00 85.06 91 ARG A O 1
ATOM 697 N N . ARG A 1 92 ? -16.295 -0.859 -19.522 1.00 87.12 92 ARG A N 1
ATOM 698 C CA . ARG A 1 92 ? -15.278 -1.054 -20.567 1.00 87.12 92 ARG A CA 1
ATOM 699 C C . ARG A 1 92 ? -14.325 0.136 -20.641 1.00 87.12 92 ARG A C 1
ATOM 701 O O . ARG A 1 92 ? -13.119 -0.077 -20.621 1.00 87.12 92 ARG A O 1
ATOM 708 N N . GLU A 1 93 ? -14.855 1.356 -20.626 1.00 90.38 93 GLU A N 1
ATOM 709 C CA . GLU A 1 93 ? -14.048 2.584 -20.601 1.00 90.38 93 GLU A CA 1
ATOM 710 C C . GLU A 1 93 ? -13.132 2.624 -19.366 1.00 90.38 93 GLU A C 1
ATOM 712 O O . GLU A 1 93 ? -11.927 2.837 -19.487 1.00 90.38 93 GLU A O 1
ATOM 717 N N . GLU A 1 94 ? -13.659 2.329 -18.174 1.00 91.81 94 GLU A N 1
ATOM 718 C CA . GLU A 1 94 ? -12.861 2.256 -16.942 1.00 91.81 94 GLU A CA 1
ATOM 719 C C . GLU A 1 94 ? -11.764 1.179 -17.004 1.00 91.81 94 GLU A C 1
ATOM 721 O O . GLU A 1 94 ? -10.664 1.369 -16.477 1.00 91.81 94 GLU A O 1
ATOM 726 N N . GLU A 1 95 ? -12.048 0.025 -17.608 1.00 91.88 95 GLU A N 1
ATOM 727 C CA . GLU A 1 95 ? -11.070 -1.048 -17.793 1.00 91.88 95 GLU A CA 1
ATOM 728 C C . GLU A 1 95 ? -9.975 -0.663 -18.795 1.00 91.88 95 GLU A C 1
ATOM 730 O O . GLU A 1 95 ? -8.806 -0.997 -18.578 1.00 91.88 95 GLU A O 1
ATOM 735 N N . GLU A 1 96 ? -10.319 0.053 -19.863 1.00 90.31 96 GLU A N 1
ATOM 736 C CA . GLU A 1 96 ? -9.363 0.578 -20.840 1.00 90.31 96 GLU A CA 1
ATOM 737 C C . GLU A 1 96 ? -8.459 1.650 -20.230 1.00 90.31 96 GLU A C 1
ATOM 739 O O . GLU A 1 96 ? -7.236 1.565 -20.372 1.00 90.31 96 GLU A O 1
ATOM 744 N N . VAL A 1 97 ? -9.026 2.580 -19.457 1.00 93.50 97 VAL A N 1
ATOM 745 C CA . VAL A 1 97 ? -8.254 3.587 -18.712 1.00 93.50 97 VAL A CA 1
ATOM 746 C C . VAL A 1 97 ? -7.282 2.909 -17.745 1.00 93.50 97 VAL A C 1
ATOM 748 O O . VAL A 1 97 ? -6.085 3.194 -17.776 1.00 93.50 97 VAL A O 1
ATOM 751 N N . LYS A 1 98 ? -7.740 1.926 -16.958 1.00 92.81 98 LYS A N 1
ATOM 752 C CA . LYS A 1 98 ? -6.863 1.166 -16.045 1.00 92.81 98 LYS A CA 1
ATOM 753 C C . LYS A 1 98 ? -5.738 0.435 -16.778 1.00 92.81 98 LYS A C 1
ATOM 755 O O . LYS A 1 98 ? -4.614 0.368 -16.276 1.00 92.81 98 LYS A O 1
ATOM 760 N N . LYS A 1 99 ? -6.010 -0.132 -17.960 1.00 92.88 99 LYS A N 1
ATOM 761 C CA . LYS A 1 99 ? -4.977 -0.776 -18.791 1.00 92.88 99 LYS A CA 1
ATOM 762 C C . LYS A 1 99 ? -3.950 0.243 -19.286 1.00 92.88 99 LYS A C 1
ATOM 764 O O . LYS A 1 99 ? -2.752 -0.044 -19.220 1.00 92.88 99 LYS A O 1
ATOM 769 N N . ALA A 1 100 ? -4.396 1.416 -19.730 1.00 92.88 100 ALA A N 1
ATOM 770 C CA . ALA A 1 100 ? -3.518 2.495 -20.174 1.00 92.88 100 ALA A CA 1
ATOM 771 C C . ALA A 1 100 ? -2.634 3.019 -19.029 1.00 92.88 100 ALA A C 1
ATOM 773 O O . ALA A 1 100 ? -1.415 3.121 -19.183 1.00 92.88 100 ALA A O 1
ATOM 774 N N . GLU A 1 101 ? -3.207 3.250 -17.847 1.00 93.56 101 GLU A N 1
ATOM 775 C CA . GLU A 1 101 ? -2.462 3.650 -16.646 1.00 93.56 101 GLU A CA 1
ATOM 776 C C . GLU A 1 101 ? -1.415 2.603 -16.243 1.00 93.56 101 GLU A C 1
ATOM 778 O O . GLU A 1 101 ? -0.257 2.933 -15.962 1.00 93.56 101 GLU A O 1
ATOM 783 N N . ALA A 1 102 ? -1.784 1.319 -16.264 1.00 93.50 102 ALA A N 1
ATOM 784 C CA . ALA A 1 102 ? -0.852 0.235 -15.979 1.00 93.50 102 ALA A CA 1
ATOM 785 C C . ALA A 1 102 ? 0.296 0.180 -17.002 1.00 93.50 102 ALA A C 1
ATOM 787 O O . ALA A 1 102 ? 1.448 -0.052 -16.621 1.00 93.50 102 ALA A O 1
ATOM 788 N N . ALA A 1 103 ? 0.011 0.414 -18.286 1.00 94.12 103 ALA A N 1
ATOM 789 C CA . ALA A 1 103 ? 1.026 0.479 -19.334 1.00 94.12 103 ALA A CA 1
ATOM 790 C C . ALA A 1 103 ? 1.991 1.658 -19.121 1.00 94.12 103 ALA A C 1
ATOM 792 O O . ALA A 1 103 ? 3.209 1.463 -19.169 1.00 94.12 103 ALA A O 1
ATOM 793 N N . LEU A 1 104 ? 1.474 2.843 -18.783 1.00 94.94 104 LEU A N 1
ATOM 794 C CA . LEU A 1 104 ? 2.290 4.015 -18.448 1.00 94.94 104 LEU A CA 1
ATOM 795 C C . LEU A 1 104 ? 3.186 3.758 -17.234 1.00 94.94 104 LEU A C 1
ATOM 797 O O . LEU A 1 104 ? 4.386 4.031 -17.277 1.00 94.94 104 LEU A O 1
ATOM 801 N N . CYS A 1 105 ? 2.640 3.173 -16.167 1.00 94.00 105 CYS A N 1
ATOM 802 C CA . CYS A 1 105 ? 3.409 2.845 -14.968 1.00 94.00 105 CYS A CA 1
ATOM 803 C C . CYS A 1 105 ? 4.549 1.853 -15.273 1.00 94.00 105 CYS A C 1
ATOM 805 O O . CYS A 1 105 ? 5.688 2.027 -14.815 1.00 94.00 105 CYS A O 1
ATOM 807 N N . ARG A 1 106 ? 4.285 0.839 -16.111 1.00 93.38 106 ARG A N 1
ATOM 808 C CA . ARG A 1 106 ? 5.312 -0.105 -16.584 1.00 93.38 106 ARG A CA 1
ATOM 809 C C . ARG A 1 106 ? 6.389 0.598 -17.406 1.00 93.38 106 ARG A C 1
ATOM 811 O O . ARG A 1 106 ? 7.570 0.371 -17.143 1.00 93.38 106 ARG A O 1
ATOM 818 N N . ALA A 1 107 ? 6.006 1.473 -18.335 1.00 94.06 107 ALA A N 1
ATOM 819 C CA . ALA A 1 107 ? 6.940 2.238 -19.159 1.00 94.06 107 ALA A CA 1
ATOM 820 C C . ALA A 1 107 ? 7.842 3.148 -18.308 1.00 94.06 107 ALA A C 1
ATOM 822 O O . ALA A 1 107 ? 9.066 3.094 -18.429 1.00 94.06 107 ALA A O 1
ATOM 823 N N . GLN A 1 108 ? 7.269 3.901 -17.364 1.00 94.81 108 GLN A N 1
ATOM 824 C CA . GLN A 1 108 ? 8.039 4.739 -16.436 1.00 94.81 108 GLN A CA 1
ATOM 825 C C . GLN A 1 108 ? 8.995 3.911 -15.569 1.00 94.81 108 GLN A C 1
ATOM 827 O O . GLN A 1 108 ? 10.141 4.301 -15.331 1.00 94.81 108 GLN A O 1
ATOM 832 N N . THR A 1 109 ? 8.547 2.748 -15.093 1.00 94.56 109 THR A N 1
ATOM 833 C CA . THR A 1 109 ? 9.393 1.847 -14.300 1.00 94.56 109 THR A CA 1
ATOM 834 C C . THR A 1 109 ? 10.544 1.290 -15.133 1.00 94.56 109 THR A C 1
ATOM 836 O O . THR A 1 109 ? 11.680 1.246 -14.654 1.00 94.56 109 THR A O 1
ATOM 839 N N . ALA A 1 110 ? 10.275 0.899 -16.380 1.00 93.75 110 ALA A N 1
ATOM 840 C CA . ALA A 1 110 ? 11.291 0.439 -17.319 1.00 93.75 110 ALA A CA 1
ATOM 841 C C . ALA A 1 110 ? 12.320 1.542 -17.608 1.00 93.75 110 ALA A C 1
ATOM 843 O O . ALA A 1 110 ? 13.520 1.289 -17.503 1.00 93.75 110 ALA A O 1
ATOM 844 N N . GLN A 1 111 ? 11.875 2.779 -17.843 1.00 94.62 111 GLN A N 1
ATOM 845 C CA . GLN A 1 111 ? 12.756 3.928 -18.060 1.00 94.62 111 GLN A CA 1
ATOM 846 C C . GLN A 1 111 ? 13.654 4.198 -16.845 1.00 94.62 111 GLN A C 1
ATOM 848 O O . GLN A 1 111 ? 14.872 4.315 -16.984 1.00 94.62 111 GLN A O 1
ATOM 853 N N . LYS A 1 112 ? 13.088 4.212 -15.630 1.00 93.62 112 LYS A N 1
ATOM 854 C CA . LYS A 1 112 ? 13.864 4.371 -14.387 1.00 93.62 112 LYS A CA 1
ATOM 855 C C . LYS A 1 112 ? 14.884 3.245 -14.199 1.00 93.62 112 LYS A C 1
ATOM 857 O O . LYS A 1 112 ? 15.996 3.492 -13.733 1.00 93.62 112 LYS A O 1
ATOM 862 N N . ARG A 1 113 ? 14.528 2.002 -14.540 1.00 92.56 113 ARG A N 1
ATOM 863 C CA . ARG A 1 113 ? 15.453 0.856 -14.486 1.00 92.56 113 ARG A CA 1
ATOM 864 C C . ARG A 1 113 ? 16.575 0.993 -15.511 1.00 92.56 113 ARG A C 1
ATOM 866 O O . ARG A 1 113 ? 17.724 0.774 -15.140 1.00 92.56 113 ARG A O 1
ATOM 873 N N . ALA A 1 114 ? 16.263 1.403 -16.737 1.00 92.56 114 ALA A N 1
ATOM 874 C CA . ALA A 1 114 ? 17.249 1.635 -17.788 1.00 92.56 114 ALA A CA 1
ATOM 875 C C . ALA A 1 114 ? 18.240 2.741 -17.397 1.00 92.56 114 ALA A C 1
ATOM 877 O O . ALA A 1 114 ? 19.448 2.530 -17.468 1.00 92.56 114 ALA A O 1
ATOM 878 N N . GLN A 1 115 ? 17.753 3.869 -16.869 1.00 92.19 115 GLN A N 1
ATOM 879 C CA . GLN A 1 115 ? 18.609 4.950 -16.362 1.00 92.19 115 GLN A CA 1
ATOM 880 C C . GLN A 1 115 ? 19.531 4.473 -15.231 1.00 92.19 115 GLN A C 1
ATOM 882 O O . GLN A 1 115 ? 20.734 4.734 -15.245 1.00 92.19 115 GLN A O 1
ATOM 887 N N . LYS A 1 116 ? 18.995 3.717 -14.263 1.00 89.88 116 LYS A N 1
ATOM 888 C CA . LYS A 1 116 ? 19.805 3.136 -13.181 1.00 89.88 116 LYS A CA 1
ATOM 889 C C . LYS A 1 116 ? 20.848 2.150 -13.706 1.00 89.88 116 LYS A C 1
ATOM 891 O O . LYS A 1 116 ? 21.974 2.161 -13.219 1.00 89.88 116 LYS A O 1
ATOM 896 N N . ALA A 1 117 ? 20.488 1.309 -14.675 1.00 90.06 117 ALA A N 1
ATOM 897 C CA . ALA A 1 117 ? 21.404 0.354 -15.290 1.00 90.06 117 ALA A CA 1
ATOM 898 C C . ALA A 1 117 ? 22.529 1.064 -16.057 1.00 90.06 117 ALA A C 1
ATOM 900 O O . ALA A 1 117 ? 23.686 0.687 -15.896 1.00 90.06 117 ALA A O 1
ATOM 901 N N . ALA A 1 118 ? 22.211 2.133 -16.792 1.00 89.56 118 ALA A N 1
ATOM 902 C CA . ALA A 1 118 ? 23.193 2.957 -17.493 1.00 89.56 118 ALA A CA 1
ATOM 903 C C . ALA A 1 118 ? 24.170 3.659 -16.531 1.00 89.56 118 ALA A C 1
ATOM 905 O O . ALA A 1 118 ? 25.361 3.757 -16.815 1.00 89.56 118 ALA A O 1
ATOM 906 N N . HIS A 1 119 ? 23.696 4.097 -15.361 1.00 89.81 119 HIS A N 1
ATOM 907 C CA . HIS A 1 119 ? 24.524 4.791 -14.367 1.00 89.81 119 HIS A CA 1
ATOM 908 C C . HIS A 1 119 ? 25.321 3.845 -13.441 1.00 89.81 119 HIS A C 1
ATOM 910 O O . HIS A 1 119 ? 26.297 4.244 -12.802 1.00 89.81 119 HIS A O 1
ATOM 916 N N . LYS A 1 120 ? 24.927 2.569 -13.355 1.00 91.62 120 LYS A N 1
ATOM 917 C CA . LYS A 1 120 ? 25.582 1.546 -12.526 1.00 91.62 120 LYS A CA 1
ATOM 918 C C . LYS A 1 120 ? 27.078 1.333 -12.833 1.00 91.62 120 LYS A C 1
ATOM 920 O O . LYS A 1 120 ? 27.849 1.370 -11.874 1.00 91.62 120 LYS A O 1
ATOM 925 N N . PRO A 1 121 ? 27.532 1.158 -14.093 1.00 91.50 121 PRO A N 1
ATOM 926 C CA . PRO A 1 121 ? 28.951 0.930 -14.383 1.00 91.50 121 PRO A CA 1
ATOM 927 C C . PRO A 1 121 ? 29.835 2.105 -13.954 1.00 91.50 121 PRO A C 1
ATOM 929 O O . PRO A 1 121 ? 30.924 1.892 -13.424 1.00 91.50 121 PRO A O 1
ATOM 932 N N . PHE A 1 122 ? 29.346 3.340 -14.103 1.00 92.88 122 PHE A N 1
ATOM 933 C CA . PHE A 1 122 ? 30.050 4.530 -13.628 1.00 92.88 122 PHE A CA 1
ATOM 934 C C . PHE A 1 122 ? 30.215 4.513 -12.102 1.00 92.88 122 PHE A C 1
ATOM 936 O O . PHE A 1 122 ? 31.326 4.663 -11.590 1.00 92.88 122 PHE A O 1
ATOM 943 N N . LEU A 1 123 ? 29.134 4.252 -11.360 1.00 91.00 123 LEU A N 1
ATOM 944 C CA . LEU A 1 123 ? 29.190 4.156 -9.898 1.00 91.00 123 LEU A CA 1
ATOM 945 C C . LEU A 1 123 ? 30.108 3.030 -9.414 1.00 91.00 123 LEU A C 1
ATOM 947 O O . LEU A 1 123 ? 30.831 3.205 -8.429 1.00 91.00 123 LEU A O 1
ATOM 951 N N . ASP A 1 124 ? 30.097 1.886 -10.092 1.00 93.25 124 ASP A N 1
ATOM 952 C CA . ASP A 1 124 ? 30.951 0.752 -9.747 1.00 93.25 124 ASP A CA 1
ATOM 953 C C . ASP A 1 124 ? 32.433 1.065 -10.018 1.00 93.25 124 ASP A C 1
ATOM 955 O O . ASP A 1 124 ? 33.290 0.751 -9.183 1.00 93.25 124 ASP A O 1
ATOM 959 N N . ALA A 1 125 ? 32.743 1.782 -11.104 1.00 93.06 125 ALA A N 1
ATOM 960 C CA . ALA A 1 125 ? 34.091 2.278 -11.386 1.00 93.06 125 ALA A CA 1
ATOM 961 C C . ALA A 1 125 ? 34.579 3.274 -10.316 1.00 93.06 125 ALA A C 1
ATOM 963 O O . ALA A 1 125 ? 35.694 3.132 -9.801 1.00 93.06 125 ALA A O 1
ATOM 964 N N . VAL A 1 126 ? 33.731 4.227 -9.910 1.00 94.44 126 VAL A N 1
ATOM 965 C CA . VAL A 1 126 ? 34.037 5.188 -8.834 1.00 94.44 126 VAL A CA 1
ATOM 966 C C . VAL A 1 126 ? 34.302 4.464 -7.512 1.00 94.44 126 VAL A C 1
ATOM 968 O O . VAL A 1 126 ? 35.310 4.722 -6.849 1.00 94.44 126 VAL A O 1
ATOM 971 N N . LYS A 1 127 ? 33.452 3.500 -7.138 1.00 94.19 127 LYS A N 1
ATOM 972 C CA . LYS A 1 127 ? 33.643 2.690 -5.922 1.00 94.19 127 LYS A CA 1
ATOM 973 C C . LYS A 1 127 ? 34.940 1.887 -5.965 1.00 94.19 127 LYS A C 1
ATOM 975 O O . LYS A 1 127 ? 35.637 1.809 -4.952 1.00 94.19 127 LYS A O 1
ATOM 980 N N . LYS A 1 128 ? 35.283 1.296 -7.115 1.00 94.69 128 LYS A N 1
ATOM 981 C CA . LYS A 1 128 ? 36.543 0.560 -7.293 1.00 94.69 128 LYS A CA 1
ATOM 982 C C . LYS A 1 128 ? 37.745 1.480 -7.081 1.00 94.69 128 LYS A C 1
ATOM 984 O O . LYS A 1 128 ? 38.629 1.141 -6.295 1.00 94.69 128 LYS A O 1
ATOM 989 N N . LYS A 1 129 ? 37.730 2.680 -7.670 1.00 91.19 129 LYS A N 1
ATOM 990 C CA . LYS A 1 129 ? 38.783 3.689 -7.474 1.00 91.19 129 LYS A CA 1
ATOM 991 C C . LYS A 1 129 ? 38.899 4.139 -6.022 1.00 91.19 129 LYS A C 1
ATOM 993 O O . LYS A 1 129 ? 40.003 4.184 -5.489 1.00 91.19 129 LYS A O 1
ATOM 998 N N . GLN A 1 130 ? 37.784 4.383 -5.338 1.00 91.06 130 GLN A N 1
ATOM 999 C CA . GLN A 1 130 ? 37.808 4.714 -3.911 1.00 91.06 130 GLN A CA 1
ATOM 1000 C C . GLN A 1 130 ? 38.399 3.587 -3.055 1.00 91.06 130 GLN A C 1
ATOM 1002 O O . GLN A 1 130 ? 39.171 3.861 -2.135 1.00 91.06 130 GLN A O 1
ATOM 1007 N N . LYS A 1 131 ? 38.079 2.320 -3.351 1.00 92.38 131 LYS A N 1
ATOM 1008 C CA . LYS A 1 131 ? 38.685 1.166 -2.667 1.00 92.38 131 LYS A CA 1
ATOM 1009 C C . LYS A 1 131 ? 40.189 1.081 -2.925 1.00 92.38 131 LYS A C 1
ATOM 1011 O O . LYS A 1 131 ? 40.939 0.873 -1.977 1.00 92.38 131 LYS A O 1
ATOM 1016 N N . GLU A 1 132 ? 40.632 1.289 -4.166 1.00 91.50 132 GLU A N 1
ATOM 1017 C CA . GLU A 1 132 ? 42.058 1.341 -4.523 1.00 91.50 132 GLU A CA 1
ATOM 1018 C C . GLU A 1 132 ? 42.787 2.452 -3.757 1.00 91.50 132 GLU A C 1
ATOM 1020 O O . GLU A 1 132 ? 43.847 2.210 -3.179 1.00 91.50 132 GLU A O 1
ATOM 1025 N N . ILE A 1 133 ? 42.200 3.649 -3.692 1.00 89.81 133 ILE A N 1
ATOM 1026 C CA . ILE A 1 133 ? 42.741 4.788 -2.944 1.00 89.81 133 ILE A CA 1
ATOM 1027 C C . ILE A 1 133 ? 42.847 4.444 -1.454 1.00 89.81 133 ILE A C 1
ATOM 1029 O O . ILE A 1 133 ? 43.927 4.562 -0.876 1.00 89.81 133 ILE A O 1
ATOM 1033 N N . LYS A 1 134 ? 41.771 3.945 -0.835 1.00 88.62 134 LYS A N 1
ATOM 1034 C CA . LYS A 1 134 ? 41.780 3.533 0.580 1.00 88.62 134 LYS A CA 1
ATOM 1035 C C . LYS A 1 134 ? 42.810 2.436 0.857 1.00 88.62 134 LYS A C 1
ATOM 1037 O O . LYS A 1 134 ? 43.519 2.513 1.855 1.00 88.62 134 LYS A O 1
ATOM 1042 N N . ALA A 1 135 ? 42.940 1.451 -0.032 1.00 87.12 135 ALA A N 1
ATOM 1043 C CA . ALA A 1 135 ? 43.941 0.396 0.091 1.00 87.12 135 ALA A CA 1
ATOM 1044 C C . ALA A 1 135 ? 45.371 0.948 -0.016 1.00 87.12 135 ALA A C 1
ATOM 1046 O O . ALA A 1 135 ? 46.242 0.530 0.745 1.00 87.12 135 ALA A O 1
ATOM 1047 N N . ARG A 1 136 ? 45.620 1.916 -0.909 1.00 82.00 136 ARG A N 1
ATOM 1048 C CA . ARG A 1 136 ? 46.913 2.617 -1.000 1.00 82.00 136 ARG A CA 1
ATOM 1049 C C . ARG A 1 136 ? 47.218 3.401 0.270 1.00 82.00 136 ARG A C 1
ATOM 1051 O O . ARG A 1 136 ? 48.324 3.275 0.782 1.00 82.00 136 ARG A O 1
ATOM 1058 N N . TYR A 1 137 ? 46.254 4.151 0.805 1.00 78.94 137 TYR A N 1
ATOM 1059 C CA . TYR A 1 137 ? 46.428 4.857 2.076 1.00 78.94 137 TYR A CA 1
ATOM 1060 C C . TYR A 1 137 ? 46.698 3.889 3.229 1.00 78.94 137 TYR A C 1
ATOM 1062 O O . TYR A 1 137 ? 47.639 4.111 3.975 1.00 78.94 137 TYR A O 1
ATOM 1070 N N . SER A 1 138 ? 45.958 2.781 3.324 1.00 73.88 138 SER A N 1
ATOM 1071 C CA . SER A 1 138 ? 46.172 1.758 4.356 1.00 73.88 138 SER A CA 1
ATOM 1072 C C . SER A 1 138 ? 47.545 1.082 4.248 1.00 73.88 138 SER A C 1
ATOM 1074 O O . SER A 1 138 ? 48.211 0.885 5.259 1.00 73.88 138 SER A O 1
ATOM 1076 N N . LYS A 1 139 ? 48.020 0.769 3.035 1.00 71.56 139 LYS A N 1
ATOM 1077 C CA . LYS A 1 139 ? 49.388 0.263 2.829 1.00 71.56 139 LYS A CA 1
ATOM 1078 C C . LYS A 1 139 ? 50.437 1.315 3.183 1.00 71.56 139 LYS A C 1
ATOM 1080 O O . LYS A 1 139 ? 51.452 0.980 3.781 1.00 71.56 139 LYS A O 1
ATOM 1085 N N . ARG A 1 140 ? 50.186 2.582 2.843 1.00 70.44 140 ARG A N 1
ATOM 1086 C CA . ARG A 1 140 ? 51.086 3.698 3.150 1.00 70.44 140 ARG A CA 1
ATOM 1087 C C . ARG A 1 140 ? 51.185 3.954 4.649 1.00 70.44 140 ARG A C 1
ATOM 1089 O O . ARG A 1 140 ? 52.285 4.206 5.108 1.00 70.44 140 ARG A O 1
ATOM 1096 N N . THR A 1 141 ? 50.087 3.867 5.398 1.00 62.44 141 THR A N 1
ATOM 1097 C CA . THR A 1 141 ? 50.104 4.015 6.862 1.00 62.44 141 THR A CA 1
ATOM 1098 C C . THR A 1 141 ? 50.699 2.796 7.561 1.00 62.44 141 THR A C 1
ATOM 1100 O O . THR A 1 141 ? 51.345 2.955 8.587 1.00 62.44 141 THR A O 1
ATOM 1103 N N . ARG A 1 142 ? 50.543 1.590 6.998 1.00 59.72 142 ARG A N 1
ATOM 1104 C CA . ARG A 1 142 ? 51.131 0.354 7.543 1.00 59.72 142 ARG A CA 1
ATOM 1105 C C . ARG A 1 142 ? 52.635 0.229 7.285 1.00 59.72 142 ARG A C 1
ATOM 1107 O O . ARG A 1 142 ? 53.345 -0.294 8.131 1.00 59.72 142 ARG A O 1
ATOM 1114 N N . ASN A 1 143 ? 53.108 0.735 6.147 1.00 60.41 143 ASN A N 1
ATOM 1115 C CA . ASN A 1 143 ? 54.529 0.790 5.786 1.00 60.41 143 ASN A CA 1
ATOM 1116 C C . ASN A 1 143 ? 55.176 2.134 6.170 1.00 60.41 143 ASN A C 1
ATOM 1118 O O . ASN A 1 143 ? 56.301 2.411 5.755 1.00 60.41 143 ASN A O 1
ATOM 1122 N N . TRP A 1 144 ? 54.470 2.988 6.918 1.00 49.31 144 TRP A N 1
ATOM 1123 C CA . TRP A 1 144 ? 55.041 4.213 7.459 1.00 49.31 144 TRP A CA 1
ATOM 1124 C C . TRP A 1 144 ? 55.934 3.836 8.636 1.00 49.31 144 TRP A C 1
ATOM 1126 O O . TRP A 1 144 ? 55.461 3.621 9.751 1.00 49.31 144 TRP A O 1
ATOM 1136 N N . THR A 1 145 ? 57.234 3.720 8.385 1.00 57.75 145 THR A N 1
ATOM 1137 C CA . THR A 1 145 ? 58.212 3.769 9.464 1.00 57.75 145 THR A CA 1
ATOM 1138 C C . THR A 1 145 ? 58.221 5.201 9.999 1.00 57.75 145 THR A C 1
ATOM 1140 O O . THR A 1 145 ? 58.361 6.145 9.212 1.00 57.75 145 THR A O 1
ATOM 1143 N N . PRO A 1 146 ? 58.055 5.415 11.315 1.00 57.09 146 PRO A N 1
ATOM 1144 C CA . PRO A 1 146 ? 58.354 6.711 11.889 1.00 57.09 146 PRO A CA 1
ATOM 1145 C C . PRO A 1 146 ? 59.821 6.978 11.574 1.00 57.09 146 PRO A C 1
ATOM 1147 O O . PRO A 1 146 ? 60.690 6.226 12.014 1.00 57.09 146 PRO A O 1
ATOM 1150 N N . VAL A 1 147 ? 60.112 8.013 10.786 1.00 55.44 147 VAL A N 1
ATOM 1151 C CA . VAL A 1 147 ? 61.487 8.506 10.696 1.00 55.44 147 VAL A CA 1
ATOM 1152 C C . VAL A 1 147 ? 61.878 8.863 12.132 1.00 55.44 147 VAL A C 1
ATOM 1154 O O . VAL A 1 147 ? 61.167 9.669 12.748 1.00 55.44 147 VAL A O 1
ATOM 1157 N N . PRO A 1 148 ? 62.928 8.258 12.716 1.00 55.50 148 PRO A N 1
ATOM 1158 C CA . PRO A 1 148 ? 63.335 8.606 14.063 1.00 55.50 148 PRO A CA 1
ATOM 1159 C C . PRO A 1 148 ? 63.792 10.063 14.032 1.00 55.50 148 PRO A C 1
ATOM 1161 O O . PRO A 1 148 ? 64.893 10.372 13.582 1.00 55.50 148 PRO A O 1
ATOM 1164 N N . LYS A 1 149 ? 62.931 10.974 14.511 1.00 55.78 149 LYS A N 1
ATOM 1165 C CA . LYS A 1 149 ? 63.199 12.423 14.591 1.00 55.78 149 LYS A CA 1
ATOM 1166 C C . LYS A 1 149 ? 64.555 12.740 15.238 1.00 55.78 149 LYS A C 1
ATOM 1168 O O . LYS A 1 149 ? 65.138 13.770 14.949 1.00 55.78 149 LYS A O 1
ATOM 1173 N N . ARG A 1 150 ? 65.082 11.827 16.058 1.00 56.78 150 ARG A N 1
ATOM 1174 C CA . ARG A 1 150 ? 66.324 12.011 16.810 1.00 56.78 150 ARG A CA 1
ATOM 1175 C C . ARG A 1 150 ? 67.607 11.693 16.034 1.00 56.78 150 ARG A C 1
ATOM 1177 O O . ARG A 1 150 ? 68.655 12.159 16.450 1.00 56.78 150 ARG A O 1
ATOM 1184 N N . GLU A 1 151 ? 67.587 10.957 14.919 1.00 55.53 151 GLU A N 1
ATOM 1185 C CA . GLU A 1 151 ? 68.848 10.621 14.220 1.00 55.53 151 GLU A CA 1
ATOM 1186 C C . GLU A 1 151 ? 69.330 11.702 13.245 1.00 55.53 151 GLU A C 1
ATOM 1188 O O . GLU A 1 151 ? 70.533 11.807 12.994 1.00 55.53 151 GLU A O 1
ATOM 1193 N N . MET A 1 152 ? 68.425 12.527 12.709 1.00 55.66 152 MET A N 1
ATOM 1194 C CA . MET A 1 152 ? 68.820 13.661 11.867 1.00 55.66 152 MET A CA 1
ATOM 1195 C C . MET A 1 152 ? 69.401 14.805 12.698 1.00 55.66 152 MET A C 1
ATOM 1197 O O . MET A 1 152 ? 70.412 15.371 12.298 1.00 55.66 152 MET A O 1
ATOM 1201 N N . GLU A 1 153 ? 68.844 15.083 13.878 1.00 62.56 153 GLU A N 1
ATOM 1202 C CA . GLU A 1 153 ? 69.335 16.155 14.751 1.00 62.56 153 GLU A CA 1
ATOM 1203 C C . GLU A 1 153 ? 70.775 15.883 15.210 1.00 62.56 153 GLU A C 1
ATOM 1205 O O . GLU A 1 153 ? 71.637 16.739 15.037 1.00 62.56 153 GLU A O 1
ATOM 1210 N N . TRP A 1 154 ? 71.099 14.663 15.658 1.00 63.34 154 TRP A N 1
ATOM 1211 C CA . TRP A 1 154 ? 72.471 14.328 16.060 1.00 63.34 154 TRP A CA 1
ATOM 1212 C C . TRP A 1 154 ? 73.464 14.320 14.899 1.00 63.34 154 TRP A C 1
ATOM 1214 O O . TRP A 1 154 ? 74.603 14.733 15.086 1.00 63.34 154 TRP A O 1
ATOM 1224 N N . LYS A 1 155 ? 73.076 13.884 13.693 1.00 67.88 155 LYS A N 1
ATOM 1225 C CA . LYS A 1 155 ? 73.982 13.920 12.531 1.00 67.88 155 LYS A CA 1
ATOM 1226 C C . LYS A 1 155 ? 74.273 15.350 12.078 1.00 67.88 155 LYS A C 1
ATOM 1228 O O . LYS A 1 155 ? 75.424 15.642 11.759 1.00 67.88 155 LYS A O 1
ATOM 1233 N N . VAL A 1 156 ? 73.266 16.225 12.096 1.00 71.44 156 VAL A N 1
ATOM 1234 C CA . VAL A 1 156 ? 73.415 17.654 11.779 1.00 71.44 156 VAL A CA 1
ATOM 1235 C C . VAL A 1 156 ? 74.286 18.334 12.838 1.00 71.44 156 VAL A C 1
ATOM 1237 O O . VAL A 1 156 ? 75.338 18.865 12.486 1.00 71.44 156 VAL A O 1
ATOM 1240 N N . ILE A 1 157 ? 73.957 18.177 14.125 1.00 71.00 157 ILE A N 1
ATOM 1241 C CA . ILE A 1 157 ? 74.740 18.718 15.251 1.00 71.00 157 ILE A CA 1
ATOM 1242 C C . ILE A 1 157 ? 76.191 18.208 15.214 1.00 71.00 157 ILE A C 1
ATOM 1244 O O . ILE A 1 157 ? 77.137 18.983 15.344 1.00 71.00 157 ILE A O 1
ATOM 1248 N N . MET A 1 158 ? 76.404 16.911 14.970 1.00 73.44 158 MET A N 1
ATOM 1249 C CA . MET A 1 158 ? 77.752 16.335 14.884 1.00 73.44 158 MET A CA 1
ATOM 1250 C C . MET A 1 158 ? 78.519 16.788 13.641 1.00 73.44 158 MET A C 1
ATOM 1252 O O . MET A 1 158 ? 79.750 16.785 13.668 1.00 73.44 158 MET A O 1
ATOM 1256 N N . SER A 1 159 ? 77.836 17.143 12.549 1.00 76.56 159 SER A N 1
ATOM 1257 C CA . SER A 1 159 ? 78.471 17.709 11.355 1.00 76.56 159 SER A CA 1
ATOM 1258 C C . SER A 1 159 ? 78.895 19.162 11.574 1.00 76.56 159 SER A C 1
ATOM 1260 O O . SER A 1 159 ? 80.023 19.511 11.223 1.00 76.56 159 SER A O 1
ATOM 1262 N N . GLU A 1 160 ? 78.069 19.964 12.251 1.00 72.69 160 GLU A N 1
ATOM 1263 C CA . GLU A 1 160 ? 78.387 21.343 12.633 1.00 72.69 160 GLU A CA 1
ATOM 1264 C C . GLU A 1 160 ? 79.542 21.391 13.635 1.00 72.69 160 GLU A C 1
ATOM 1266 O O . GLU A 1 160 ? 80.527 22.087 13.391 1.00 72.69 160 GLU A O 1
ATOM 1271 N N . LEU A 1 161 ? 79.511 20.565 14.688 1.00 72.75 161 LEU A N 1
ATOM 1272 C CA . LEU A 1 161 ? 80.633 20.423 15.625 1.00 72.75 161 LEU A CA 1
ATOM 1273 C C . LEU A 1 161 ? 81.928 20.009 14.910 1.00 72.75 161 LEU A C 1
ATOM 1275 O O . LEU A 1 161 ? 83.002 20.529 15.217 1.00 72.75 161 LEU A O 1
ATOM 1279 N N . ARG A 1 162 ? 81.846 19.118 13.908 1.00 78.25 162 ARG A N 1
ATOM 1280 C CA . ARG A 1 162 ? 83.009 18.742 13.085 1.00 78.25 162 ARG A CA 1
ATOM 1281 C C . ARG A 1 162 ? 83.518 19.901 12.229 1.00 78.25 162 ARG A C 1
ATOM 1283 O O . ARG A 1 162 ? 84.727 19.988 12.022 1.00 78.25 162 ARG A O 1
ATOM 1290 N N . MET A 1 163 ? 82.638 20.756 11.709 1.00 74.38 163 MET A N 1
ATOM 1291 C CA . MET A 1 163 ? 83.040 21.938 10.941 1.00 74.38 163 MET A CA 1
ATOM 1292 C C . MET A 1 163 ? 83.677 23.004 11.835 1.00 74.38 163 MET A C 1
ATOM 1294 O O . MET A 1 163 ? 84.737 23.515 11.482 1.00 74.38 163 MET A O 1
ATOM 1298 N N . VAL A 1 164 ? 83.112 23.267 13.016 1.00 70.88 164 VAL A N 1
ATOM 1299 C CA . VAL A 1 164 ? 83.676 24.209 13.998 1.00 70.88 164 VAL A CA 1
ATOM 1300 C C . VAL A 1 164 ? 85.047 23.738 14.484 1.00 70.88 164 VAL A C 1
ATOM 1302 O O . VAL A 1 164 ? 85.991 24.525 14.503 1.00 70.88 164 VAL A O 1
ATOM 1305 N N . ALA A 1 165 ? 85.214 22.444 14.774 1.00 70.69 165 ALA A N 1
ATOM 1306 C CA . ALA A 1 165 ? 86.520 21.887 15.125 1.00 70.69 165 ALA A CA 1
ATOM 1307 C C . ALA A 1 165 ? 87.549 22.035 13.985 1.00 70.69 165 ALA A C 1
ATOM 1309 O O . ALA A 1 165 ? 88.711 22.338 14.243 1.00 70.69 165 ALA A O 1
ATOM 1310 N N . ARG A 1 166 ? 87.141 21.879 12.716 1.00 67.81 166 ARG A N 1
ATOM 1311 C CA . ARG A 1 166 ? 88.035 22.104 11.561 1.00 67.81 166 ARG A CA 1
ATOM 1312 C C . ARG A 1 166 ? 88.380 23.579 11.350 1.00 67.81 166 ARG A C 1
ATOM 1314 O O . ARG A 1 166 ? 89.506 23.867 10.952 1.00 67.81 166 ARG A O 1
ATOM 1321 N N . ALA A 1 167 ? 87.441 24.490 11.597 1.00 64.69 167 ALA A N 1
ATOM 1322 C CA . ALA A 1 167 ? 87.659 25.930 11.479 1.00 64.69 167 ALA A CA 1
ATOM 1323 C C . ALA A 1 167 ? 88.579 26.449 12.599 1.00 64.69 167 ALA A C 1
ATOM 1325 O O . ALA A 1 167 ? 89.582 27.097 12.312 1.00 64.69 167 ALA A O 1
ATOM 1326 N N . GLY A 1 168 ? 88.336 26.041 13.851 1.00 58.09 168 GLY A N 1
ATOM 1327 C CA . GLY A 1 168 ? 89.172 26.406 15.002 1.00 58.09 168 GLY A CA 1
ATOM 1328 C C . GLY A 1 168 ? 90.603 25.851 14.946 1.00 58.09 168 GLY A C 1
ATOM 1329 O O . GLY A 1 168 ? 91.511 26.423 15.542 1.00 58.09 168 GLY A O 1
ATOM 1330 N N . TRP A 1 169 ? 90.839 24.778 14.183 1.00 54.72 169 TRP A N 1
ATOM 1331 C CA . TRP A 1 169 ? 92.186 24.257 13.906 1.00 54.72 169 TRP A CA 1
ATOM 1332 C C . TRP A 1 169 ? 92.913 24.967 12.749 1.00 54.72 169 TRP A C 1
ATOM 1334 O O . TRP A 1 169 ? 94.129 24.812 12.617 1.00 54.72 169 TRP A O 1
ATOM 1344 N N . ARG A 1 170 ? 92.214 25.752 11.912 1.00 53.22 170 ARG A N 1
ATOM 1345 C CA . ARG A 1 170 ? 92.821 26.507 10.796 1.00 53.22 170 ARG A CA 1
ATOM 1346 C C . ARG A 1 170 ? 93.299 27.910 11.173 1.00 53.22 170 ARG A C 1
ATOM 1348 O O . ARG A 1 170 ? 94.066 28.486 10.409 1.00 53.22 170 ARG A O 1
ATOM 1355 N N . GLU A 1 171 ? 92.931 28.427 12.343 1.00 50.66 171 GLU A N 1
ATOM 1356 C CA . GLU A 1 171 ? 93.171 29.830 12.723 1.00 50.66 171 GLU A CA 1
ATOM 1357 C C . GLU A 1 171 ? 94.342 30.037 13.706 1.00 50.66 171 GLU A C 1
ATOM 1359 O O . GLU A 1 171 ? 94.493 31.088 14.321 1.00 50.66 171 GLU A O 1
ATOM 1364 N N . LYS A 1 172 ? 95.235 29.045 13.835 1.00 52.66 172 LYS A N 1
ATOM 1365 C CA . LYS A 1 172 ? 96.514 29.191 14.554 1.00 52.66 172 LYS A CA 1
ATOM 1366 C C . LYS A 1 172 ? 97.674 28.534 13.810 1.00 52.66 172 LYS A C 1
ATOM 1368 O O . LYS A 1 172 ? 98.238 27.545 14.270 1.00 52.66 172 LYS A O 1
ATOM 1373 N N . ARG A 1 173 ? 98.077 29.111 12.673 1.00 47.97 173 ARG A N 1
ATOM 1374 C CA . ARG A 1 173 ? 99.477 29.058 12.205 1.00 47.97 173 ARG A CA 1
ATOM 1375 C C . ARG A 1 173 ? 99.868 30.399 11.566 1.00 47.97 173 ARG A C 1
ATOM 1377 O O . ARG A 1 173 ? 99.371 30.698 10.486 1.00 47.97 173 ARG A O 1
ATOM 1384 N N . PRO A 1 174 ? 100.758 31.191 12.190 1.00 50.38 174 PRO A N 1
ATOM 1385 C CA . PRO A 1 174 ? 101.241 32.444 11.625 1.00 50.38 174 PRO A CA 1
ATOM 1386 C C . PRO A 1 174 ? 102.366 32.149 10.628 1.00 50.38 174 PRO A C 1
ATOM 1388 O O . PRO A 1 174 ? 103.379 31.560 10.999 1.00 50.38 174 PRO A O 1
ATOM 1391 N N . ARG A 1 175 ? 102.183 32.524 9.361 1.00 48.28 175 ARG A N 1
ATOM 1392 C CA . ARG A 1 175 ? 103.231 32.646 8.330 1.00 48.28 175 ARG A CA 1
ATOM 1393 C C . ARG A 1 175 ? 102.706 33.699 7.355 1.00 48.28 175 ARG A C 1
ATOM 1395 O O . ARG A 1 175 ? 101.585 33.562 6.894 1.00 48.28 175 ARG A O 1
ATOM 1402 N N . GLY A 1 176 ? 103.374 34.798 7.063 1.00 50.69 176 GLY A N 1
ATOM 1403 C CA . GLY A 1 176 ? 104.806 35.018 6.970 1.00 50.69 176 GLY A CA 1
ATOM 1404 C C . GLY A 1 176 ? 104.962 35.848 5.702 1.00 50.69 176 GLY A C 1
ATOM 1405 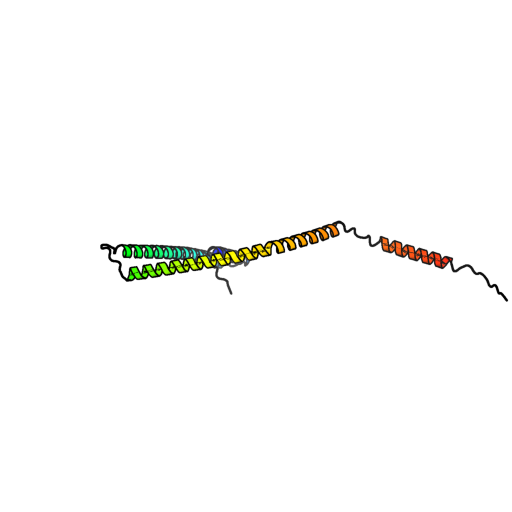O O . GLY A 1 176 ? 104.638 35.376 4.617 1.00 50.69 176 GLY A O 1
ATOM 1406 N N . VAL A 1 177 ? 105.326 37.110 5.889 1.00 46.69 177 VAL A N 1
ATOM 1407 C CA . VAL A 1 177 ? 105.593 38.110 4.854 1.00 46.69 177 VAL A CA 1
ATOM 1408 C C . VAL A 1 177 ? 106.649 37.581 3.883 1.00 46.69 177 VAL A C 1
ATOM 1410 O O . VAL A 1 177 ? 107.695 37.124 4.333 1.00 46.69 177 VAL A O 1
ATOM 1413 N N . TYR A 1 178 ? 106.412 37.712 2.578 1.00 46.00 178 TYR A N 1
ATOM 1414 C CA . TYR A 1 178 ? 107.483 37.746 1.581 1.00 46.00 178 TYR A CA 1
ATOM 1415 C C . TYR A 1 178 ? 107.184 38.834 0.539 1.00 46.00 178 TYR A C 1
ATOM 1417 O O . TYR A 1 178 ? 106.080 38.840 -0.009 1.00 46.00 178 TYR A O 1
ATOM 1425 N N . PRO A 1 179 ? 108.128 39.758 0.278 1.00 47.06 179 PRO A N 1
ATOM 1426 C CA . PRO A 1 179 ? 108.005 40.783 -0.748 1.00 47.06 179 PRO A CA 1
ATOM 1427 C C . PRO A 1 179 ? 108.602 40.281 -2.067 1.00 47.06 179 PRO A C 1
ATOM 1429 O O . PRO A 1 179 ? 109.579 39.531 -2.061 1.00 47.06 179 PRO A O 1
ATOM 1432 N N . LEU A 1 180 ? 108.068 40.737 -3.195 1.00 45.81 180 LEU A N 1
ATOM 1433 C CA . LEU A 1 180 ? 108.746 40.636 -4.484 1.00 45.81 180 LEU A CA 1
ATOM 1434 C C . LEU A 1 180 ? 108.674 41.993 -5.179 1.00 45.81 180 LEU A C 1
ATOM 1436 O O . LEU A 1 180 ? 107.670 42.698 -5.087 1.00 45.81 180 LEU A O 1
ATOM 1440 N N . TRP A 1 181 ? 109.830 42.326 -5.735 1.00 46.50 181 TRP A N 1
ATOM 1441 C CA . TRP A 1 181 ? 110.232 43.568 -6.371 1.00 46.50 181 TRP A CA 1
ATOM 1442 C C . TRP A 1 181 ? 109.510 43.801 -7.695 1.00 46.50 181 TRP A C 1
ATOM 1444 O O . TRP A 1 181 ? 109.143 42.792 -8.341 1.00 46.50 181 TRP A O 1
#

Foldseek 3Di:
DDDDDPDLVSLVVVLVVVLVVCVVVVHDPVVSVVSVVVSVVVSVVRVVVVVVVVVVVVVVVVVVVVVVVVVVVPPPDPDDDPVNVVVVVVVVVVVVVVVVVVVVVVVVVVVVVVVCVVCVVVVVVVVVVVVVVVVVVVVCVVPDDPPPPPPVVCVVVVVVVVVVVVVVVVPPDDDDD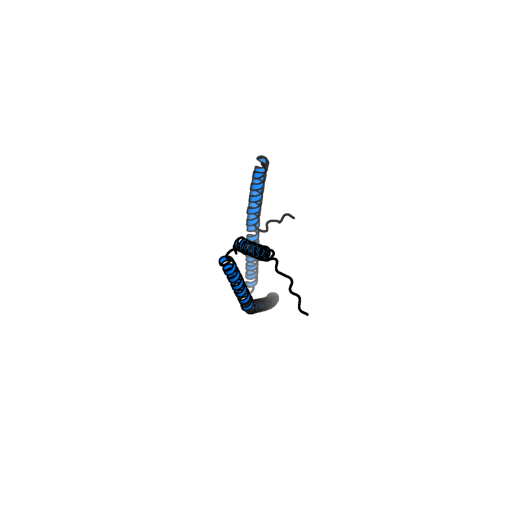DDDD

Sequence (181 aa):
MPETPLSIRNLKRVCREIMLDAAALDTPPSFQHKLKAGHKGGLVQSQAGARAFADLVATKAAEKSRQQRSRSSLQKGGVLYAENARNMVKRREEEEVKKAEAALCRAQTAQKRAQKAAHKPFLDAVKKKQKEIKARYSKRTRNWTPVPKREMEWKVIMSELRMVARAGWREKRPRGVYPLW

Organism: NCBI:txid1250544

pLDDT: mean 78.37, std 14.91, range [36.0, 94.94]